Protein AF-A0A959Y4C0-F1 (afdb_monomer_lite)

Foldseek 3Di:
DDDQPWDWDDDPPDIDIDGPVPDPVPCCCCVVQVQQAAPVDPVRGDPPRD

Secondary structure (DSSP, 8-state):
------EEEE-SS-EEEE-GGG-----HHHHH-TTTB-TTSSSSB-TT--

Sequence (50 aa):
MSDQQHRDYSNDAITVHWHPEKCIHSGNCVRGLPGVFDTKRRPWIDVNGA

pLDDT: mean 89.54, std 11.45, range [46.66, 96.06]

Structure (mmCIF, N/CA/C/O backbone):
data_AF-A0A959Y4C0-F1
#
_entry.id   AF-A0A959Y4C0-F1
#
loop_
_atom_site.group_PDB
_atom_site.id
_atom_site.type_symbol
_atom_site.label_atom_id
_atom_site.label_alt_id
_atom_site.label_comp_id
_atom_site.label_asym_id
_atom_site.label_entity_id
_atom_site.label_seq_id
_atom_site.pdbx_PDB_ins_code
_atom_site.Cartn_x
_atom_site.Cartn_y
_atom_site.Cartn_z
_atom_site.occupancy
_atom_site.B_iso_or_equiv
_atom_site.auth_seq_id
_atom_site.auth_comp_id
_atom_site.auth_asym_id
_atom_site.auth_atom_id
_atom_site.pdbx_PDB_model_num
ATOM 1 N N . MET A 1 1 ? 22.539 11.197 -1.977 1.00 46.66 1 MET A N 1
ATOM 2 C CA . MET A 1 1 ? 21.387 10.555 -2.644 1.00 46.66 1 MET A CA 1
ATOM 3 C C . MET A 1 1 ? 20.442 10.110 -1.539 1.00 46.66 1 MET A C 1
ATOM 5 O O . MET A 1 1 ? 20.457 8.950 -1.155 1.00 46.66 1 MET A O 1
ATOM 9 N N . SER A 1 2 ? 19.741 11.063 -0.928 1.00 50.09 2 SER A N 1
ATOM 10 C CA . SER A 1 2 ? 18.856 10.801 0.208 1.00 50.09 2 SER A CA 1
ATOM 11 C C . SER A 1 2 ? 17.435 10.800 -0.315 1.00 50.09 2 SER A C 1
ATOM 13 O O . SER A 1 2 ? 16.877 11.868 -0.513 1.00 50.09 2 SER A O 1
ATOM 15 N N . ASP A 1 3 ? 16.885 9.624 -0.588 1.00 59.22 3 ASP A N 1
ATOM 16 C CA . ASP A 1 3 ? 15.433 9.484 -0.697 1.00 59.22 3 ASP A CA 1
ATOM 17 C C . ASP A 1 3 ? 15.023 8.040 -0.410 1.00 59.22 3 ASP A C 1
ATOM 19 O O . ASP A 1 3 ? 14.466 7.314 -1.227 1.00 59.22 3 ASP A O 1
ATOM 23 N N . GLN A 1 4 ? 15.322 7.611 0.813 1.00 59.16 4 GLN A N 1
ATOM 24 C CA . GLN A 1 4 ? 14.673 6.453 1.406 1.00 59.16 4 GLN A CA 1
ATOM 25 C C . GLN A 1 4 ? 13.327 6.924 1.973 1.00 59.16 4 GLN A C 1
ATOM 27 O O . GLN A 1 4 ? 13.170 7.093 3.180 1.00 59.16 4 GLN A O 1
ATOM 32 N N . GLN A 1 5 ? 12.365 7.240 1.097 1.00 70.75 5 GLN A N 1
ATOM 33 C CA . GLN A 1 5 ? 11.022 7.653 1.520 1.00 70.75 5 GLN A CA 1
ATOM 34 C C . GLN A 1 5 ? 10.197 6.426 1.923 1.00 70.75 5 GLN A C 1
ATOM 36 O O . GLN A 1 5 ? 9.240 6.061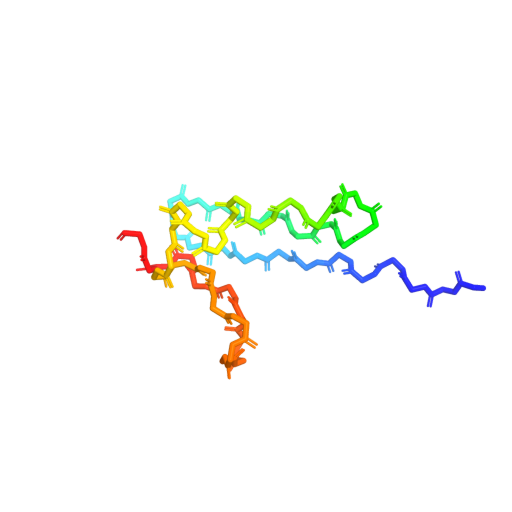 1.239 1.00 70.75 5 GLN A O 1
ATOM 41 N N . HIS A 1 6 ? 10.565 5.791 3.038 1.00 86.69 6 HIS A N 1
ATOM 42 C CA . HIS A 1 6 ? 9.643 4.892 3.724 1.00 86.69 6 HIS A CA 1
ATOM 43 C C . HIS A 1 6 ? 8.463 5.689 4.261 1.00 86.69 6 HIS A C 1
ATOM 45 O O . HIS A 1 6 ? 8.628 6.791 4.793 1.00 86.69 6 HIS A O 1
ATOM 51 N N . ARG A 1 7 ? 7.271 5.112 4.142 1.00 90.81 7 ARG A N 1
ATOM 52 C CA . ARG A 1 7 ? 6.083 5.610 4.834 1.00 90.81 7 ARG A CA 1
ATOM 53 C C . ARG A 1 7 ? 5.340 4.450 5.456 1.00 90.81 7 ARG A C 1
ATOM 55 O O . ARG A 1 7 ? 5.164 3.425 4.807 1.00 90.81 7 ARG A O 1
ATOM 62 N N . ASP A 1 8 ? 4.843 4.676 6.658 1.00 94.19 8 ASP A N 1
ATOM 63 C CA . ASP A 1 8 ? 4.002 3.723 7.363 1.00 94.19 8 ASP A CA 1
ATOM 64 C C . ASP A 1 8 ? 2.565 4.246 7.386 1.00 94.19 8 ASP A C 1
ATOM 66 O O . ASP A 1 8 ? 2.325 5.433 7.625 1.00 94.19 8 ASP A O 1
ATOM 70 N N . TYR A 1 9 ? 1.616 3.358 7.104 1.00 92.94 9 TYR A N 1
ATOM 71 C CA . TYR A 1 9 ? 0.181 3.627 7.157 1.00 92.94 9 TYR A CA 1
ATOM 72 C C . TYR A 1 9 ? -0.443 2.671 8.169 1.00 92.94 9 TYR A C 1
ATOM 74 O O . TYR A 1 9 ? -0.437 1.463 7.942 1.00 92.94 9 TYR A O 1
ATOM 82 N N . SER A 1 10 ? -0.977 3.192 9.270 1.00 94.75 10 SER A N 1
ATOM 83 C CA . SER A 1 10 ? -1.432 2.376 10.402 1.00 94.75 10 SER A CA 1
ATOM 84 C C . SER A 1 10 ? -2.874 2.676 10.787 1.00 94.75 10 SER A C 1
ATOM 86 O O . SER A 1 10 ? -3.319 3.822 10.703 1.00 94.75 10 SER A O 1
ATOM 88 N N . ASN A 1 11 ? -3.579 1.646 11.245 1.00 93.88 11 ASN A N 1
ATOM 89 C CA . ASN A 1 11 ? -4.806 1.759 12.030 1.00 93.88 11 ASN A CA 1
ATOM 90 C C . ASN A 1 11 ? -4.666 0.937 13.324 1.00 93.88 11 ASN A C 1
ATOM 92 O O . ASN A 1 11 ? -3.577 0.461 13.644 1.00 93.88 11 ASN A O 1
ATOM 96 N N . ASP A 1 12 ? -5.765 0.754 14.056 1.00 95.12 12 ASP A N 1
ATOM 97 C CA . ASP A 1 12 ? -5.762 0.034 15.337 1.00 95.12 12 ASP A CA 1
ATOM 98 C C . ASP A 1 12 ? -5.456 -1.472 15.204 1.00 95.12 12 ASP A C 1
ATOM 100 O O . ASP A 1 12 ? -5.181 -2.134 16.203 1.00 95.12 12 ASP A O 1
ATOM 104 N N . ALA A 1 13 ? -5.501 -2.027 13.987 1.00 94.50 13 ALA A N 1
ATOM 105 C CA . ALA A 1 13 ? -5.344 -3.457 13.732 1.00 94.50 13 ALA A CA 1
ATOM 106 C C . ALA A 1 13 ? -4.038 -3.812 13.004 1.00 94.50 13 ALA A C 1
ATOM 108 O O . ALA A 1 13 ? -3.423 -4.832 13.317 1.00 94.50 13 ALA A O 1
ATOM 109 N N . ILE A 1 14 ? -3.623 -3.016 12.013 1.00 93.81 14 ILE A N 1
ATOM 110 C CA . ILE A 1 14 ? -2.496 -3.324 11.126 1.00 93.81 14 ILE A CA 1
ATOM 111 C C . ILE A 1 14 ? -1.677 -2.077 10.766 1.00 93.81 14 ILE A C 1
ATOM 113 O O . ILE A 1 14 ? -2.171 -0.949 10.774 1.00 93.81 14 ILE A O 1
ATOM 117 N N . THR A 1 15 ? -0.425 -2.310 10.363 1.00 94.81 15 THR A N 1
ATOM 118 C CA . THR A 1 15 ? 0.461 -1.302 9.766 1.00 94.81 15 THR A CA 1
ATOM 119 C C . THR A 1 15 ? 0.962 -1.780 8.408 1.00 94.81 15 THR A C 1
ATOM 121 O O . THR A 1 15 ? 1.486 -2.885 8.276 1.00 94.81 15 THR A O 1
ATOM 124 N N . VAL A 1 16 ? 0.831 -0.927 7.395 1.00 92.62 16 VAL A N 1
ATOM 125 C CA . VAL A 1 16 ? 1.388 -1.109 6.055 1.00 92.62 16 VAL A CA 1
ATOM 126 C C . VAL A 1 16 ? 2.685 -0.316 5.950 1.00 92.62 16 VAL A C 1
ATOM 128 O O . VAL A 1 16 ? 2.664 0.913 5.900 1.00 92.62 16 VAL A O 1
ATOM 131 N N . HIS A 1 17 ? 3.804 -1.032 5.866 1.00 92.81 17 HIS A N 1
ATOM 132 C CA . HIS A 1 17 ? 5.120 -0.449 5.615 1.00 92.81 17 HIS A CA 1
ATOM 133 C C . HIS A 1 17 ? 5.364 -0.314 4.112 1.00 92.81 17 HIS A C 1
ATOM 135 O O . HIS A 1 17 ? 5.481 -1.308 3.386 1.00 92.81 17 HIS A O 1
ATOM 141 N N . TRP A 1 18 ? 5.436 0.919 3.624 1.00 91.69 18 TRP A N 1
ATOM 142 C CA . TRP A 1 18 ? 5.683 1.202 2.220 1.00 91.69 18 TRP A CA 1
ATOM 143 C C . TRP A 1 18 ? 7.161 1.498 1.961 1.00 91.69 18 TRP A C 1
ATOM 145 O O . TRP A 1 18 ? 7.690 2.535 2.358 1.00 91.69 18 TRP A O 1
ATOM 155 N N . HIS A 1 19 ? 7.787 0.570 1.237 1.00 92.06 19 HIS A N 1
ATOM 156 C CA . HIS A 1 19 ? 9.193 0.558 0.843 1.00 92.06 19 HIS A CA 1
ATOM 157 C C . HIS A 1 19 ? 9.304 0.693 -0.686 1.00 92.06 19 HIS A C 1
ATOM 159 O O . HIS A 1 19 ? 9.336 -0.333 -1.380 1.00 92.06 19 HIS A O 1
ATOM 165 N N . PRO A 1 20 ? 9.281 1.914 -1.260 1.00 89.00 20 PRO A N 1
ATOM 166 C CA . PRO A 1 20 ? 9.284 2.089 -2.714 1.00 89.00 20 PRO A CA 1
ATOM 167 C C . PRO A 1 20 ? 10.494 1.438 -3.395 1.00 89.00 20 PRO A C 1
ATOM 169 O O . PRO A 1 20 ? 10.360 0.905 -4.491 1.00 89.00 20 PRO A O 1
ATOM 172 N N . GLU A 1 21 ? 11.646 1.398 -2.730 1.00 90.69 21 GLU A N 1
ATOM 173 C CA . GLU A 1 21 ? 12.885 0.798 -3.225 1.00 90.69 21 GLU A CA 1
ATOM 174 C C . GLU A 1 21 ? 12.831 -0.732 -3.339 1.00 90.69 21 GLU A C 1
ATOM 176 O O . GLU A 1 21 ? 13.586 -1.323 -4.107 1.00 90.69 21 GLU A O 1
ATOM 181 N N . LYS A 1 22 ? 11.925 -1.381 -2.600 1.00 89.44 22 LYS A N 1
ATOM 182 C CA . LYS A 1 22 ? 11.686 -2.831 -2.685 1.00 89.44 22 LYS A CA 1
ATOM 183 C C . LYS A 1 22 ? 10.568 -3.183 -3.667 1.00 89.44 22 LYS A C 1
ATOM 185 O O . LYS A 1 22 ? 10.330 -4.362 -3.931 1.00 89.44 22 LYS A O 1
ATOM 190 N N . CYS A 1 23 ? 9.843 -2.192 -4.185 1.00 89.12 23 CYS A N 1
ATOM 191 C CA . CYS A 1 23 ? 8.729 -2.426 -5.091 1.00 89.12 23 CYS A CA 1
ATOM 192 C C . CYS A 1 23 ? 9.234 -2.882 -6.468 1.00 89.12 23 CYS A C 1
ATOM 194 O O . CYS A 1 23 ? 9.936 -2.152 -7.156 1.00 89.12 23 CYS A O 1
ATOM 196 N N . ILE A 1 24 ? 8.800 -4.062 -6.918 1.00 93.94 24 ILE A N 1
ATOM 197 C CA . ILE A 1 24 ? 9.096 -4.576 -8.270 1.00 93.94 24 ILE A CA 1
ATOM 198 C C . ILE A 1 24 ? 8.069 -4.139 -9.329 1.00 93.94 24 ILE A C 1
ATOM 200 O O . ILE A 1 24 ? 8.055 -4.667 -10.435 1.00 93.94 24 ILE A O 1
ATOM 204 N N . HIS A 1 25 ? 7.149 -3.234 -8.980 1.00 92.44 25 HIS A N 1
ATOM 205 C CA . HIS A 1 25 ? 6.068 -2.761 -9.855 1.00 92.44 25 HIS A CA 1
ATOM 206 C C . HIS A 1 25 ? 5.184 -3.872 -10.463 1.00 92.44 25 HIS A C 1
ATOM 208 O O . HIS A 1 25 ? 4.628 -3.712 -11.547 1.00 92.44 25 HIS A O 1
ATOM 214 N N . SER A 1 26 ? 4.979 -4.985 -9.743 1.00 95.75 26 SER A N 1
ATOM 215 C CA . SER A 1 26 ? 4.134 -6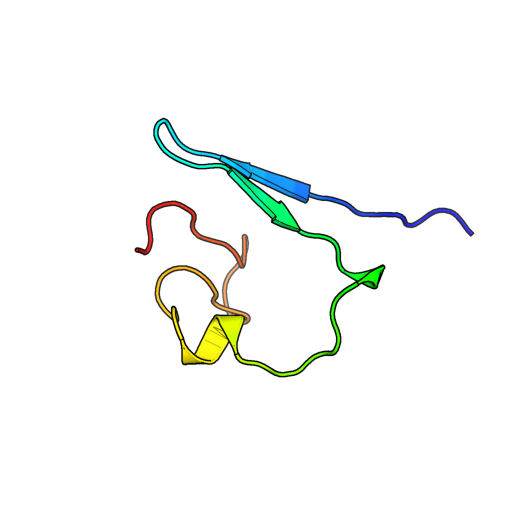.100 -10.214 1.00 95.75 26 SER A CA 1
ATOM 216 C C . SER A 1 26 ? 2.665 -5.709 -10.420 1.00 95.75 26 SER A C 1
ATOM 218 O O . SER A 1 26 ? 1.967 -6.293 -11.250 1.00 95.75 26 SER A O 1
ATOM 220 N N . GLY A 1 27 ? 2.183 -4.726 -9.654 1.00 94.44 27 GLY A N 1
ATOM 221 C CA . GLY A 1 27 ? 0.786 -4.290 -9.643 1.00 94.44 27 GLY A CA 1
ATOM 222 C C . GLY A 1 27 ? -0.150 -5.190 -8.828 1.00 94.44 27 GLY A C 1
ATOM 223 O O . GLY A 1 27 ? -1.358 -4.973 -8.847 1.00 94.44 27 GLY A O 1
ATOM 224 N N . ASN A 1 28 ? 0.365 -6.183 -8.097 1.00 95.75 28 ASN A N 1
ATOM 225 C CA . ASN A 1 28 ? -0.482 -7.082 -7.301 1.00 95.75 28 ASN A CA 1
ATOM 226 C C . ASN A 1 28 ? -1.179 -6.368 -6.137 1.00 95.75 28 ASN A C 1
ATOM 228 O O . ASN A 1 28 ? -2.297 -6.735 -5.798 1.00 95.75 28 ASN A O 1
ATOM 232 N N . CYS A 1 29 ? -0.565 -5.325 -5.571 1.00 93.62 29 CYS A N 1
ATOM 233 C CA . CYS A 1 29 ? -1.189 -4.501 -4.536 1.00 93.62 29 CYS A CA 1
ATOM 234 C C . CYS A 1 29 ? -2.500 -3.865 -5.033 1.00 93.62 29 CYS A C 1
ATOM 236 O O . CYS A 1 29 ? -3.561 -4.131 -4.479 1.00 93.62 29 CYS A O 1
ATOM 238 N N . VAL A 1 30 ? -2.442 -3.114 -6.139 1.00 95.38 30 VAL A N 1
ATOM 239 C CA . VAL A 1 30 ? -3.598 -2.399 -6.714 1.00 95.38 30 VAL A CA 1
ATOM 240 C C . VAL A 1 30 ? -4.651 -3.329 -7.317 1.00 95.38 30 VAL A C 1
ATOM 242 O O . VAL A 1 30 ? -5.830 -2.998 -7.309 1.00 95.38 30 VAL A O 1
ATOM 245 N N . ARG A 1 31 ? -4.255 -4.499 -7.841 1.00 96.06 31 ARG A N 1
ATOM 246 C CA . ARG A 1 31 ? -5.202 -5.483 -8.397 1.00 96.06 31 ARG A CA 1
ATOM 247 C C . ARG A 1 31 ? -5.865 -6.338 -7.318 1.00 96.06 31 ARG A C 1
ATOM 249 O O . ARG A 1 31 ? -7.013 -6.722 -7.49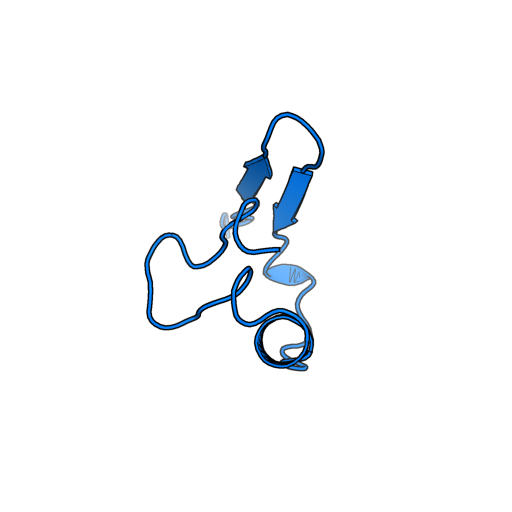0 1.00 96.06 31 ARG A O 1
ATOM 256 N N . GLY A 1 32 ? -5.133 -6.667 -6.254 1.00 95.94 32 GLY A N 1
ATOM 257 C CA . GLY A 1 32 ? -5.607 -7.553 -5.192 1.00 95.94 32 GLY A CA 1
ATOM 258 C C . GLY A 1 32 ? -6.484 -6.846 -4.165 1.00 95.94 32 GLY A C 1
ATOM 259 O O . GLY A 1 32 ? -7.468 -7.421 -3.717 1.00 95.94 32 GLY A O 1
ATOM 260 N N . LEU A 1 33 ? -6.149 -5.601 -3.813 1.00 95.56 33 LEU A N 1
ATOM 261 C CA . LEU A 1 33 ? -6.872 -4.813 -2.813 1.00 95.56 33 LEU A CA 1
ATOM 262 C C . LEU A 1 33 ? -7.066 -3.367 -3.305 1.00 95.56 33 LEU A C 1
ATOM 264 O O . LEU A 1 33 ? -6.441 -2.450 -2.772 1.00 95.56 33 LEU A O 1
ATOM 268 N N . PRO A 1 34 ? -7.916 -3.128 -4.321 1.00 95.38 34 PRO A N 1
ATOM 269 C CA . PRO A 1 34 ? -8.111 -1.793 -4.898 1.00 95.38 34 PRO A CA 1
ATOM 270 C C . PRO A 1 34 ? -8.735 -0.774 -3.928 1.00 95.38 34 PRO A C 1
ATOM 272 O O . PRO A 1 34 ? -8.594 0.424 -4.147 1.00 95.38 34 PRO A O 1
ATOM 275 N N . GLY A 1 35 ? -9.404 -1.223 -2.857 1.00 95.44 35 GLY A N 1
ATOM 276 C CA . GLY A 1 35 ? -9.873 -0.338 -1.782 1.00 95.44 35 GLY A CA 1
ATOM 277 C C . GLY A 1 35 ? -8.733 0.182 -0.899 1.00 95.44 35 GLY A C 1
ATOM 278 O O . GLY A 1 35 ? -8.773 1.323 -0.444 1.00 95.44 35 GLY A O 1
ATOM 279 N N . VAL A 1 36 ? -7.682 -0.628 -0.726 1.00 95.62 36 VAL A N 1
ATOM 280 C CA . VAL A 1 36 ? -6.479 -0.288 0.045 1.00 95.62 36 VAL A CA 1
ATOM 281 C C . VAL A 1 36 ? -5.466 0.465 -0.812 1.00 95.62 36 VAL A C 1
ATOM 283 O O . VAL A 1 36 ? -4.872 1.425 -0.345 1.00 95.62 36 VAL A O 1
ATOM 286 N N . PHE A 1 37 ? -5.232 0.056 -2.059 1.00 95.50 37 PHE A N 1
ATOM 287 C CA . PHE A 1 37 ? -4.197 0.636 -2.918 1.00 95.50 37 PHE A CA 1
ATOM 288 C C . PHE A 1 37 ? -4.812 1.304 -4.149 1.00 95.50 37 PHE A C 1
ATOM 290 O O . PHE A 1 37 ? -5.205 0.627 -5.098 1.00 95.50 37 PHE A O 1
ATOM 297 N N . ASP A 1 38 ? -4.799 2.637 -4.179 1.00 95.12 38 ASP A N 1
ATOM 298 C CA . ASP A 1 38 ? -5.330 3.438 -5.283 1.00 95.12 38 ASP A CA 1
ATOM 299 C C . ASP A 1 38 ? -4.322 4.502 -5.733 1.00 95.12 38 ASP A C 1
ATOM 301 O O . ASP A 1 38 ? -4.099 5.519 -5.077 1.00 95.12 38 ASP A O 1
ATOM 305 N N . THR A 1 39 ? -3.734 4.292 -6.911 1.00 93.38 39 THR A N 1
ATOM 306 C CA . THR A 1 39 ? -2.735 5.195 -7.500 1.00 93.38 39 THR A CA 1
ATOM 307 C C . THR A 1 39 ? -3.301 6.536 -7.968 1.00 93.38 39 THR A C 1
ATOM 309 O O . THR A 1 39 ? -2.521 7.444 -8.261 1.00 93.38 39 THR A O 1
ATOM 312 N N . LYS A 1 40 ? -4.629 6.688 -8.052 1.00 94.56 40 LYS A N 1
ATOM 313 C CA . LYS A 1 40 ? -5.294 7.928 -8.476 1.00 94.56 40 LYS A CA 1
ATOM 314 C C . LYS A 1 40 ? -5.581 8.873 -7.312 1.00 94.56 40 LYS A C 1
ATOM 316 O O . LYS A 1 40 ? -5.812 10.058 -7.552 1.00 94.56 40 LYS A O 1
ATOM 321 N N . ARG A 1 41 ? -5.548 8.388 -6.069 1.00 92.06 41 ARG A N 1
ATOM 322 C CA . ARG A 1 41 ? -5.821 9.193 -4.871 1.00 92.06 41 ARG A CA 1
ATOM 323 C C . ARG A 1 41 ? -4.542 9.532 -4.100 1.00 92.06 41 ARG A C 1
ATOM 325 O O . ARG A 1 41 ? -3.496 8.905 -4.264 1.00 92.06 41 ARG A O 1
ATOM 332 N N . ARG A 1 42 ? -4.628 10.516 -3.200 1.00 91.75 42 ARG A N 1
ATOM 333 C CA . ARG A 1 42 ? -3.580 10.820 -2.212 1.00 91.75 42 ARG A CA 1
ATOM 334 C C . ARG A 1 42 ? -4.209 11.017 -0.826 1.00 91.75 42 ARG A C 1
ATOM 336 O O . ARG A 1 42 ? -5.083 11.872 -0.718 1.00 91.75 42 ARG A O 1
ATOM 343 N N . PRO A 1 43 ? -3.761 10.292 0.216 1.00 90.44 43 PRO A N 1
ATOM 344 C CA . PRO A 1 43 ? -2.731 9.247 0.197 1.00 90.44 43 PRO A CA 1
ATOM 345 C C . PRO A 1 43 ? -3.183 7.989 -0.561 1.00 90.44 43 PRO A C 1
ATOM 347 O O . PRO A 1 43 ? -4.314 7.541 -0.418 1.00 90.44 43 PRO A O 1
ATOM 350 N N . TRP A 1 44 ? -2.286 7.415 -1.364 1.00 92.44 44 TRP A N 1
ATOM 351 C CA . TRP A 1 44 ? -2.595 6.292 -2.263 1.00 92.44 44 TRP A CA 1
ATOM 352 C C . TRP A 1 44 ? -2.814 4.945 -1.542 1.00 92.44 44 TRP A C 1
ATOM 354 O O . TRP A 1 44 ? -3.293 3.999 -2.157 1.00 92.44 44 TRP A O 1
ATOM 364 N N . ILE A 1 45 ? -2.479 4.867 -0.247 1.00 94.69 45 ILE A N 1
ATOM 365 C 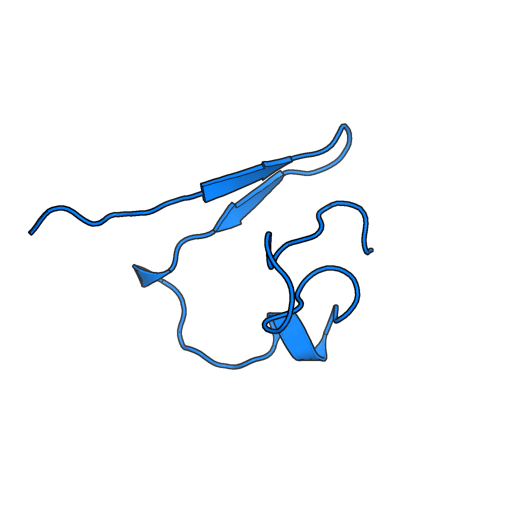CA . ILE A 1 45 ? -2.744 3.716 0.625 1.00 94.69 45 ILE A CA 1
ATOM 366 C C . ILE A 1 45 ? -3.857 4.086 1.616 1.00 94.69 45 ILE A C 1
ATOM 368 O O . ILE A 1 45 ? -3.751 5.097 2.313 1.00 94.69 45 ILE A O 1
ATOM 372 N N . ASP A 1 46 ? -4.915 3.276 1.662 1.00 95.62 46 ASP A N 1
ATOM 373 C CA . ASP A 1 46 ? -5.944 3.229 2.702 1.00 95.62 46 ASP A CA 1
ATOM 374 C C . ASP A 1 46 ? -5.804 1.975 3.544 1.00 95.62 46 ASP A C 1
ATOM 376 O O . ASP A 1 46 ? -6.206 0.888 3.141 1.00 95.62 46 ASP A O 1
ATOM 380 N N . VAL A 1 47 ? -5.298 2.109 4.756 1.00 94.94 47 VAL A N 1
ATOM 381 C CA . VAL A 1 47 ? -5.265 0.974 5.680 1.00 94.94 47 VAL A CA 1
ATOM 382 C C . VAL A 1 47 ? -6.677 0.519 6.106 1.00 94.94 47 V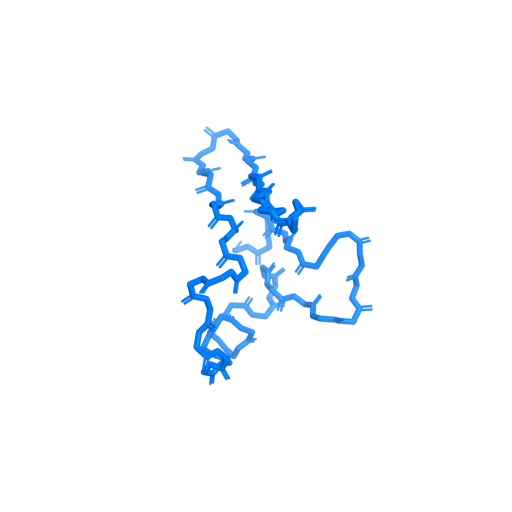AL A C 1
ATOM 384 O O . VAL A 1 47 ? -6.848 -0.619 6.529 1.00 94.94 47 VAL A O 1
ATOM 387 N N . ASN A 1 48 ? -7.703 1.360 5.926 1.00 95.06 48 ASN A N 1
ATOM 388 C CA . ASN A 1 48 ? -9.099 1.041 6.244 1.00 95.06 48 ASN A CA 1
ATOM 389 C C . ASN A 1 48 ? -9.927 0.621 5.019 1.00 95.06 48 ASN A C 1
ATOM 391 O O . ASN A 1 48 ? -11.131 0.425 5.140 1.00 95.06 48 ASN A O 1
ATOM 395 N N . GLY A 1 49 ? -9.312 0.511 3.838 1.00 91.12 49 GLY A N 1
ATOM 396 C CA . GLY A 1 49 ? -10.009 0.147 2.601 1.00 91.12 49 GLY A CA 1
ATOM 397 C C . GLY A 1 49 ? -10.150 -1.359 2.361 1.00 91.12 49 GLY A C 1
ATOM 398 O 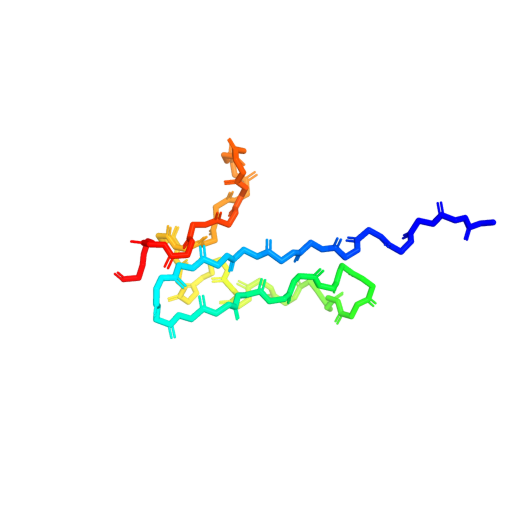O . GLY A 1 49 ? -10.486 -1.749 1.240 1.00 91.12 49 GLY A O 1
ATOM 399 N N . ALA A 1 50 ? -9.803 -2.179 3.359 1.00 80.25 50 ALA A N 1
ATOM 400 C CA . ALA A 1 50 ? -9.889 -3.639 3.332 1.00 80.25 50 ALA A CA 1
ATOM 401 C C . ALA A 1 50 ? -11.300 -4.141 3.668 1.00 80.25 50 ALA A C 1
ATOM 403 O O . ALA A 1 50 ? -11.987 -3.480 4.479 1.00 80.25 50 ALA A O 1
#

Radius of gyration: 11.37 Å; chains: 1; bounding box: 31×18×26 Å